Protein AF-Q944E8-F1 (afdb_monomer)

Foldseek 3Di:
DFDDPPLLAFPPPRDGHPDWDQFLVVLGTHHPVVVVVCVVVDDDDPVCVVSSVVSVVVVVVVRVD

Structure (mmCIF, N/CA/C/O backbone):
data_AF-Q944E8-F1
#
_entry.id   AF-Q944E8-F1
#
loop_
_atom_site.group_PDB
_atom_site.id
_atom_site.type_symbol
_atom_site.label_atom_id
_atom_site.label_alt_id
_atom_site.label_comp_id
_atom_site.label_asym_id
_atom_site.label_entity_id
_atom_site.label_seq_id
_atom_site.pdbx_PDB_ins_code
_atom_site.Cartn_x
_atom_site.Cartn_y
_atom_site.Cartn_z
_atom_site.occupancy
_atom_site.B_iso_or_equiv
_atom_site.auth_seq_id
_atom_site.auth_comp_id
_atom_site.auth_asym_id
_atom_site.auth_atom_id
_atom_site.pdbx_PDB_model_num
ATOM 1 N N . MET A 1 1 ? -3.212 13.968 -7.994 1.00 40.69 1 MET A N 1
ATOM 2 C CA . MET A 1 1 ? -1.970 13.353 -8.512 1.00 40.69 1 MET A CA 1
ATOM 3 C C . MET A 1 1 ? -0.849 13.735 -7.576 1.00 40.69 1 MET A C 1
ATOM 5 O O . MET A 1 1 ? -0.677 14.924 -7.339 1.00 40.69 1 MET A O 1
ATOM 9 N N . ILE A 1 2 ? -0.156 12.755 -7.004 1.00 46.31 2 ILE A N 1
ATOM 10 C CA . ILE A 1 2 ? 0.877 13.012 -6.008 1.00 46.31 2 ILE A CA 1
ATOM 11 C C . ILE A 1 2 ? 2.257 12.907 -6.667 1.00 46.31 2 ILE A C 1
ATOM 13 O O . ILE A 1 2 ? 2.565 11.882 -7.264 1.00 46.31 2 ILE A O 1
ATOM 17 N N .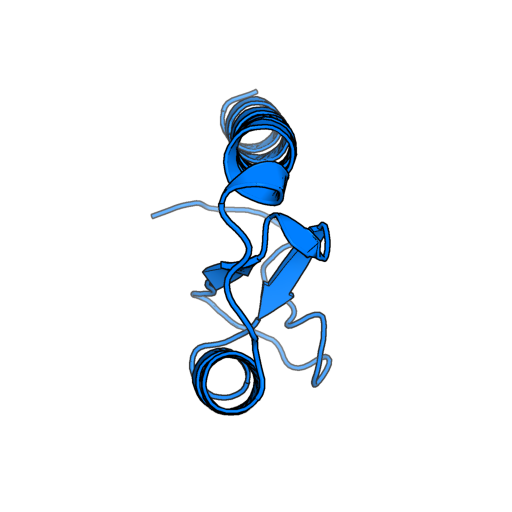 LYS A 1 3 ? 3.076 13.965 -6.595 1.00 45.91 3 LYS A N 1
ATOM 18 C CA . LYS A 1 3 ? 4.475 13.947 -7.054 1.00 45.91 3 LYS A CA 1
ATOM 19 C C . LYS A 1 3 ? 5.375 13.558 -5.885 1.00 45.91 3 LYS A C 1
ATOM 21 O O . LYS A 1 3 ? 5.487 14.316 -4.933 1.00 45.91 3 LYS A O 1
ATOM 26 N N . LEU A 1 4 ? 6.030 12.408 -5.976 1.00 55.28 4 LEU A N 1
ATOM 27 C CA . LEU A 1 4 ? 6.915 11.880 -4.939 1.00 55.28 4 LEU A CA 1
ATOM 28 C C . LEU A 1 4 ? 8.187 11.357 -5.588 1.00 55.28 4 LEU A C 1
ATOM 30 O O . LEU A 1 4 ? 8.125 10.401 -6.350 1.00 55.28 4 LEU A O 1
ATOM 34 N N . GLY A 1 5 ? 9.340 11.935 -5.261 1.00 53.66 5 GLY A N 1
ATOM 35 C CA . GLY A 1 5 ? 10.626 11.490 -5.809 1.00 53.66 5 GLY A CA 1
ATOM 36 C C . GLY A 1 5 ? 10.938 10.001 -5.573 1.00 53.66 5 GLY A C 1
ATOM 37 O O . GLY A 1 5 ? 11.667 9.419 -6.368 1.00 53.66 5 GLY A O 1
ATOM 38 N N . SER A 1 6 ? 10.354 9.381 -4.535 1.00 52.59 6 SER A N 1
ATOM 39 C CA . SER A 1 6 ? 10.618 7.992 -4.108 1.00 52.59 6 SER A CA 1
ATOM 40 C C . SER A 1 6 ? 9.429 7.022 -4.219 1.00 52.59 6 SER A C 1
ATOM 42 O O . SER A 1 6 ? 9.661 5.822 -4.177 1.00 52.59 6 SER A O 1
ATOM 44 N N . LEU A 1 7 ? 8.181 7.488 -4.397 1.00 60.12 7 LEU A N 1
ATOM 45 C CA . LEU A 1 7 ? 7.030 6.595 -4.678 1.00 60.12 7 LEU A CA 1
ATOM 46 C C . LEU A 1 7 ? 6.875 6.294 -6.177 1.00 60.12 7 LEU A C 1
ATOM 48 O O . LEU A 1 7 ? 5.906 5.667 -6.593 1.00 60.12 7 LEU A O 1
ATOM 52 N N . CYS A 1 8 ? 7.838 6.715 -6.997 1.00 75.56 8 CYS A N 1
ATOM 53 C CA . CYS A 1 8 ? 7.903 6.335 -8.401 1.00 75.56 8 CYS A CA 1
ATOM 54 C C . CYS A 1 8 ? 8.444 4.912 -8.610 1.00 75.56 8 CYS A C 1
ATOM 56 O O . CYS A 1 8 ? 8.818 4.582 -9.729 1.00 75.56 8 CYS A O 1
ATOM 58 N N . ILE A 1 9 ? 8.548 4.083 -7.567 1.00 89.81 9 ILE A N 1
ATOM 59 C CA . ILE A 1 9 ? 8.985 2.686 -7.653 1.00 89.81 9 ILE A CA 1
ATOM 60 C C . ILE A 1 9 ? 7.944 1.819 -6.949 1.00 89.81 9 ILE A C 1
ATOM 62 O O . ILE A 1 9 ? 7.534 2.120 -5.833 1.00 89.81 9 ILE A O 1
ATOM 66 N N . CYS A 1 10 ? 7.506 0.756 -7.616 1.00 92.88 10 CYS A N 1
ATOM 67 C CA . CYS A 1 10 ? 6.593 -0.227 -7.045 1.00 92.88 10 CYS A CA 1
ATOM 68 C C . CYS A 1 10 ? 7.305 -1.078 -5.983 1.00 92.88 10 CYS A C 1
ATOM 70 O O . CYS A 1 10 ? 8.298 -1.728 -6.300 1.00 92.88 10 CYS A O 1
ATOM 72 N N . ASP A 1 11 ? 6.749 -1.171 -4.774 1.00 93.50 11 ASP A N 1
ATOM 73 C CA . ASP A 1 11 ? 7.316 -1.960 -3.665 1.00 93.50 11 ASP A CA 1
ATOM 74 C C . ASP A 1 11 ? 7.167 -3.489 -3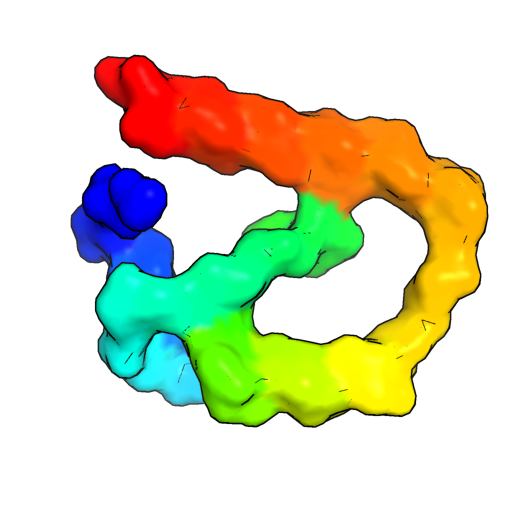.834 1.00 93.50 11 ASP A C 1
ATOM 76 O O . ASP A 1 11 ? 7.605 -4.260 -2.976 1.00 93.50 11 ASP A O 1
ATOM 80 N N . ASP A 1 12 ? 6.497 -3.942 -4.897 1.00 95.56 12 ASP A N 1
ATOM 81 C CA . ASP A 1 12 ? 6.341 -5.364 -5.235 1.00 95.56 12 ASP A CA 1
ATOM 82 C C . ASP A 1 12 ? 7.329 -5.789 -6.328 1.00 95.56 12 ASP A C 1
ATOM 84 O O . ASP A 1 12 ? 8.183 -6.648 -6.112 1.00 95.56 12 ASP A O 1
ATOM 88 N N . CYS A 1 13 ? 7.255 -5.151 -7.502 1.00 95.56 13 CYS A N 1
ATOM 89 C CA . CYS A 1 13 ? 8.062 -5.528 -8.664 1.00 95.56 13 CYS A CA 1
ATOM 90 C C . CYS A 1 13 ? 9.324 -4.678 -8.869 1.00 95.56 13 CYS A C 1
ATOM 92 O O . CYS A 1 13 ? 10.088 -4.959 -9.789 1.00 95.56 13 CYS A O 1
ATOM 94 N N . ASN A 1 14 ? 9.553 -3.649 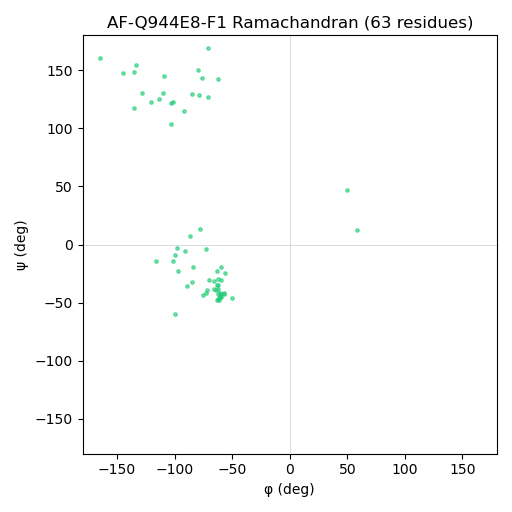-8.044 1.00 93.69 14 ASN A N 1
ATOM 95 C CA . ASN A 1 14 ? 10.683 -2.709 -8.122 1.00 93.69 14 ASN A CA 1
ATOM 96 C C . ASN A 1 14 ? 10.803 -1.934 -9.446 1.00 93.69 14 ASN A C 1
ATOM 98 O O . ASN A 1 14 ? 11.818 -1.288 -9.703 1.00 93.69 14 ASN A O 1
ATOM 102 N N . ASN A 1 15 ? 9.770 -1.968 -10.288 1.00 92.69 15 ASN A N 1
ATOM 103 C CA . ASN A 1 15 ? 9.738 -1.189 -11.517 1.00 92.69 15 ASN A CA 1
ATOM 104 C C . ASN A 1 15 ? 9.352 0.259 -11.237 1.00 92.69 15 ASN A C 1
ATOM 106 O O . ASN A 1 15 ? 8.573 0.548 -10.324 1.00 92.69 15 ASN A O 1
ATOM 110 N N . ALA A 1 16 ? 9.858 1.156 -12.082 1.00 89.94 16 ALA A N 1
ATOM 111 C CA . ALA A 1 16 ? 9.429 2.540 -12.073 1.00 89.94 16 ALA A CA 1
ATOM 112 C C . ALA A 1 16 ? 7.931 2.647 -12.412 1.00 89.94 16 ALA A C 1
ATOM 114 O O . ALA A 1 16 ? 7.419 1.927 -13.272 1.00 89.94 16 ALA A O 1
ATOM 115 N N . MET A 1 17 ? 7.234 3.564 -11.753 1.00 87.88 17 MET A N 1
ATOM 116 C CA . MET A 1 17 ? 5.816 3.837 -11.948 1.00 87.88 17 MET A CA 1
ATOM 117 C C . MET A 1 17 ? 5.526 5.328 -11.788 1.00 87.88 17 MET A C 1
ATOM 119 O O . MET A 1 17 ? 6.175 6.022 -11.012 1.00 87.88 17 MET A O 1
ATOM 123 N N . PHE A 1 18 ? 4.545 5.828 -12.535 1.00 82.12 18 PHE A N 1
ATOM 124 C CA . PHE A 1 18 ? 4.087 7.222 -12.440 1.00 82.12 18 PHE A CA 1
ATOM 125 C C . PHE A 1 18 ? 2.857 7.369 -11.539 1.00 82.12 18 PHE A C 1
ATOM 127 O O . PHE A 1 18 ? 2.578 8.449 -11.019 1.00 82.12 18 PHE A O 1
ATOM 134 N N . THR A 1 19 ? 2.126 6.270 -11.377 1.00 83.12 19 THR A N 1
ATOM 135 C CA . THR A 1 19 ? 0.912 6.120 -10.584 1.00 83.12 19 THR A CA 1
ATOM 136 C C . THR A 1 19 ? 1.015 4.831 -9.783 1.00 83.12 19 THR A C 1
ATOM 138 O O . THR A 1 19 ? 1.649 3.866 -10.212 1.00 83.12 19 THR A O 1
ATOM 141 N N . GLY A 1 20 ? 0.413 4.831 -8.601 1.00 88.88 20 GLY A N 1
ATOM 142 C CA . GLY A 1 20 ? 0.352 3.654 -7.755 1.00 88.88 20 GLY A CA 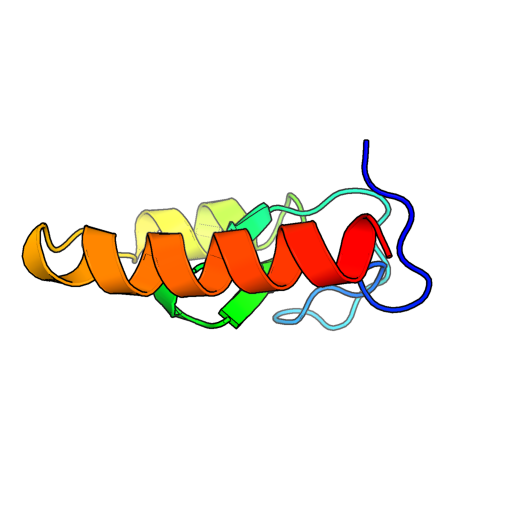1
ATOM 143 C C . GLY A 1 20 ? -0.694 3.809 -6.663 1.00 88.88 20 GLY A C 1
ATOM 144 O O . GLY A 1 20 ? -1.115 4.923 -6.335 1.00 88.88 20 GLY A O 1
ATOM 145 N N . VAL A 1 21 ? -1.105 2.676 -6.109 1.00 91.56 21 VAL A N 1
ATOM 146 C CA . VAL A 1 21 ? -2.064 2.587 -5.011 1.00 91.56 21 VAL A CA 1
ATOM 147 C C . VAL A 1 21 ? -1.301 2.291 -3.731 1.00 91.56 21 VAL A C 1
ATOM 149 O O . VAL A 1 21 ? -0.574 1.300 -3.638 1.00 91.56 21 VAL A O 1
ATOM 152 N N . PHE A 1 22 ? -1.451 3.172 -2.745 1.00 92.62 22 PHE A N 1
ATOM 153 C CA . PHE A 1 22 ? -0.900 2.943 -1.419 1.00 92.62 22 PHE A CA 1
ATOM 154 C C . PHE A 1 22 ? -1.793 1.979 -0.639 1.00 92.62 22 PHE A C 1
ATOM 156 O O . PHE A 1 22 ? -3.000 2.183 -0.527 1.00 92.62 22 PHE A O 1
ATOM 163 N N . ILE A 1 23 ? -1.178 0.942 -0.087 1.00 94.00 23 ILE A N 1
ATOM 164 C CA . ILE A 1 23 ? -1.821 -0.097 0.705 1.00 94.00 23 ILE A CA 1
ATOM 165 C C . ILE A 1 23 ? -1.507 0.187 2.172 1.00 94.00 23 ILE A C 1
ATOM 167 O O . ILE A 1 23 ? -0.398 -0.087 2.642 1.00 94.00 23 ILE A O 1
ATOM 171 N N . GLY A 1 24 ? -2.490 0.724 2.900 1.00 93.19 24 GLY A N 1
ATOM 172 C CA . GLY A 1 24 ? -2.342 1.116 4.304 1.00 93.19 24 GLY A CA 1
ATOM 173 C C . GLY A 1 24 ? -1.884 -0.036 5.200 1.00 93.19 24 GLY A C 1
ATOM 174 O O . GLY A 1 24 ? -0.958 0.143 5.990 1.00 93.19 24 GLY A O 1
ATOM 175 N N . ALA A 1 25 ? -2.448 -1.232 5.004 1.00 93.06 25 ALA A N 1
ATOM 176 C CA . ALA A 1 25 ? -2.128 -2.428 5.788 1.00 93.06 25 ALA A CA 1
ATOM 177 C C . ALA A 1 25 ? -0.664 -2.882 5.656 1.00 93.06 25 ALA A C 1
ATOM 179 O O . ALA A 1 25 ? -0.097 -3.455 6.582 1.00 93.06 25 ALA A O 1
ATOM 180 N N . LEU A 1 26 ? -0.033 -2.620 4.506 1.00 93.50 26 LEU A N 1
ATOM 181 C CA . LEU A 1 26 ? 1.356 -3.005 4.242 1.00 93.50 26 LEU A CA 1
ATOM 182 C C . LEU A 1 26 ? 2.337 -1.845 4.388 1.00 93.50 26 LEU A C 1
ATOM 184 O O . LEU A 1 26 ? 3.546 -2.079 4.422 1.00 93.50 26 LEU A O 1
ATOM 188 N N . ASN A 1 27 ? 1.832 -0.610 4.443 1.00 91.81 27 ASN A N 1
ATOM 189 C CA . ASN A 1 27 ? 2.620 0.607 4.299 1.00 91.81 27 ASN A CA 1
ATOM 190 C C . ASN A 1 27 ? 3.526 0.549 3.049 1.00 91.81 27 ASN A C 1
ATOM 192 O O . ASN A 1 27 ? 4.725 0.818 3.122 1.00 91.81 27 ASN A O 1
ATOM 196 N N . ARG A 1 28 ? 2.940 0.143 1.915 1.00 92.62 28 ARG A N 1
ATOM 197 C CA . ARG A 1 28 ? 3.608 -0.044 0.615 1.00 92.62 28 ARG A CA 1
ATOM 198 C C . ARG A 1 28 ? 2.805 0.589 -0.511 1.00 92.62 28 ARG A C 1
ATOM 200 O O . ARG A 1 28 ? 1.586 0.694 -0.399 1.00 92.62 28 ARG A O 1
ATOM 207 N N . ILE A 1 29 ? 3.459 0.961 -1.605 1.00 92.06 29 ILE A N 1
ATOM 208 C CA . ILE A 1 29 ? 2.811 1.435 -2.828 1.00 92.06 29 ILE A CA 1
ATOM 209 C C . ILE A 1 29 ? 3.020 0.454 -3.983 1.00 92.06 29 ILE A C 1
ATOM 211 O O . ILE A 1 29 ? 4.145 0.083 -4.317 1.00 92.06 29 ILE A O 1
ATOM 215 N N . TYR A 1 30 ? 1.927 0.015 -4.604 1.00 94.19 30 TYR A N 1
ATOM 216 C CA . TYR A 1 30 ? 1.964 -0.906 -5.741 1.00 94.19 30 TYR A CA 1
ATOM 217 C C . TYR A 1 30 ? 1.561 -0.195 -7.031 1.00 94.19 30 TYR A C 1
ATOM 219 O O . TYR A 1 30 ? 0.690 0.673 -7.022 1.00 94.19 30 TYR A O 1
ATOM 227 N N . CYS A 1 31 ? 2.185 -0.578 -8.146 1.00 93.38 31 CYS A N 1
ATOM 228 C CA . CYS A 1 31 ? 1.796 -0.097 -9.469 1.00 93.38 31 CYS A CA 1
ATOM 229 C C . CYS A 1 31 ? 0.458 -0.700 -9.913 1.00 93.38 31 CYS A C 1
ATOM 231 O O . CYS 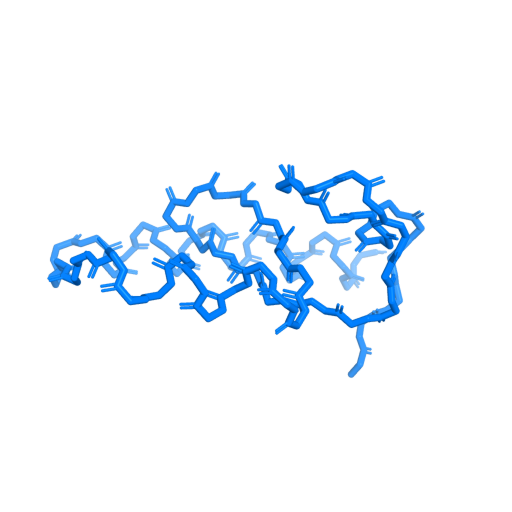A 1 31 ? -0.020 -1.685 -9.342 1.00 93.38 31 CYS A O 1
ATOM 233 N N . ASP A 1 32 ? -0.087 -0.162 -11.002 1.00 92.00 32 ASP A N 1
ATOM 234 C CA . ASP A 1 32 ? -1.381 -0.566 -11.565 1.00 92.00 32 ASP A CA 1
ATOM 235 C C . ASP A 1 32 ? -1.443 -2.053 -11.979 1.00 92.00 32 ASP A C 1
ATOM 237 O O . ASP A 1 32 ? -2.527 -2.620 -12.069 1.00 92.00 32 ASP A O 1
ATOM 241 N N . ASN A 1 33 ? -0.291 -2.713 -12.165 1.00 94.81 33 ASN A N 1
ATOM 242 C CA . ASN A 1 33 ? -0.213 -4.150 -12.459 1.00 94.81 33 ASN A CA 1
ATOM 243 C C . ASN A 1 33 ? -0.138 -5.026 -11.195 1.00 94.81 33 ASN A C 1
ATOM 245 O O . ASN A 1 33 ? -0.674 -6.130 -11.176 1.00 94.81 33 ASN A O 1
ATOM 249 N N . CYS A 1 34 ? 0.542 -4.559 -10.143 1.00 96.12 34 CYS A N 1
ATOM 250 C CA . CYS A 1 34 ? 0.759 -5.332 -8.914 1.00 96.12 34 CYS A CA 1
ATOM 251 C C . CYS A 1 34 ? -0.414 -5.209 -7.935 1.00 96.12 34 CYS A C 1
ATOM 253 O O . CYS A 1 34 ? -0.710 -6.153 -7.201 1.00 96.12 34 CYS A O 1
ATOM 255 N N . TYR A 1 35 ? -1.094 -4.059 -7.917 1.00 95.94 35 TYR A N 1
ATOM 256 C CA . TYR A 1 35 ? -2.211 -3.826 -7.006 1.00 95.94 35 TYR A CA 1
ATOM 257 C C . TYR A 1 35 ? -3.382 -4.806 -7.213 1.00 95.94 35 TYR A C 1
ATOM 259 O O . TYR A 1 35 ? -3.798 -5.399 -6.218 1.00 95.94 35 TYR A O 1
ATOM 267 N N . PRO A 1 36 ? -3.882 -5.067 -8.442 1.00 97.25 36 PRO A N 1
ATOM 268 C CA . PRO A 1 36 ? -4.984 -6.011 -8.647 1.00 97.25 36 PRO A CA 1
ATOM 269 C C . PRO A 1 36 ? -4.653 -7.429 -8.169 1.00 97.25 36 PRO A C 1
ATOM 271 O O . PRO A 1 36 ? -5.451 -8.043 -7.469 1.00 97.25 36 PRO A O 1
ATOM 274 N N . LEU A 1 37 ? -3.434 -7.905 -8.454 1.00 97.44 37 LEU A N 1
ATOM 275 C CA . LEU A 1 37 ? -2.958 -9.222 -8.015 1.00 97.44 37 LEU A CA 1
ATOM 276 C C . LEU A 1 37 ? -2.892 -9.335 -6.489 1.00 97.44 37 LEU A C 1
ATOM 278 O O . LEU A 1 37 ? -3.118 -10.403 -5.922 1.00 97.44 37 LEU A O 1
ATOM 282 N N . TRP A 1 38 ? -2.556 -8.238 -5.808 1.00 96.38 38 TRP A N 1
ATOM 283 C CA . TRP A 1 38 ? -2.610 -8.184 -4.354 1.00 96.38 38 TRP A CA 1
ATOM 284 C C . TRP A 1 38 ? -4.046 -8.126 -3.832 1.00 96.38 38 TRP A C 1
ATOM 286 O O . TRP A 1 38 ? -4.357 -8.821 -2.869 1.00 96.38 38 TRP A O 1
ATOM 296 N N . TYR A 1 39 ? -4.913 -7.342 -4.466 1.00 96.56 39 TYR A N 1
ATOM 297 C CA . TYR A 1 39 ? -6.301 -7.174 -4.049 1.00 96.56 39 TYR A CA 1
ATOM 298 C C . TYR A 1 39 ? -7.094 -8.484 -4.148 1.00 96.56 39 TYR A C 1
ATOM 300 O O . TYR A 1 39 ? -7.836 -8.811 -3.230 1.00 96.56 39 TYR A O 1
ATOM 308 N N . GLU A 1 40 ? -6.870 -9.287 -5.194 1.00 97.62 40 GLU A N 1
ATOM 309 C CA . GLU A 1 40 ? -7.515 -10.600 -5.374 1.00 97.62 40 GLU A CA 1
ATOM 310 C C . GLU A 1 40 ? -7.220 -11.596 -4.242 1.00 97.62 40 GLU A C 1
ATOM 312 O O . GLU A 1 40 ? -8.048 -12.454 -3.939 1.00 97.62 40 GLU A O 1
ATOM 317 N N . ARG A 1 41 ? -6.045 -11.490 -3.610 1.00 95.94 41 ARG A N 1
ATOM 318 C CA . ARG A 1 41 ? -5.628 -12.350 -2.487 1.00 95.94 41 ARG A CA 1
ATOM 319 C C . ARG A 1 41 ? -5.821 -11.698 -1.118 1.00 95.94 41 ARG A C 1
ATOM 321 O O . ARG A 1 41 ? -5.601 -12.357 -0.103 1.00 95.94 41 ARG A O 1
ATOM 328 N N . ALA A 1 42 ? -6.153 -10.410 -1.071 1.00 95.44 42 ALA A N 1
ATOM 329 C CA . ALA A 1 42 ? -6.303 -9.676 0.174 1.00 95.44 42 ALA A CA 1
ATOM 330 C C . ALA A 1 42 ? -7.625 -10.045 0.856 1.00 95.44 42 ALA A C 1
ATOM 332 O O . ALA A 1 42 ? -8.650 -10.253 0.212 1.00 95.44 42 ALA A O 1
ATOM 333 N N . THR A 1 43 ? -7.605 -10.115 2.184 1.00 96.12 43 THR A N 1
ATOM 334 C CA . THR A 1 43 ? -8.817 -10.240 2.999 1.00 96.12 43 THR A CA 1
ATOM 335 C C . THR A 1 43 ? -9.017 -8.932 3.739 1.00 96.12 43 THR A C 1
ATOM 337 O O . THR A 1 43 ? -8.075 -8.420 4.339 1.00 96.12 43 THR A O 1
ATOM 340 N N . PHE A 1 44 ? -10.227 -8.387 3.662 1.00 94.69 44 PHE A N 1
ATOM 341 C CA . PHE A 1 44 ? -10.590 -7.174 4.378 1.00 94.69 44 PHE A CA 1
ATOM 342 C C . PHE A 1 44 ? -11.036 -7.514 5.801 1.00 94.69 44 PHE A C 1
ATOM 344 O O . PHE A 1 44 ? -11.911 -8.362 5.986 1.00 94.69 44 PHE A O 1
ATOM 351 N N . TYR A 1 45 ? -10.457 -6.814 6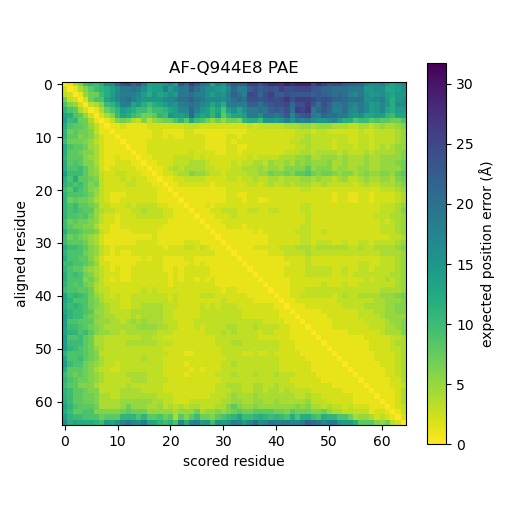.772 1.00 95.50 45 TYR A N 1
ATOM 352 C CA . TYR A 1 45 ? -10.780 -6.904 8.190 1.00 95.50 45 TYR A CA 1
ATOM 353 C C . TYR A 1 45 ? -11.227 -5.522 8.670 1.00 95.50 45 TYR A C 1
ATOM 355 O O . TYR A 1 45 ? -10.514 -4.531 8.504 1.00 95.50 45 TYR A O 1
ATOM 363 N N . GLU A 1 46 ? -12.433 -5.426 9.227 1.00 96.88 46 GLU A N 1
ATOM 364 C CA . GLU A 1 46 ? -13.008 -4.139 9.638 1.00 96.88 46 GLU A CA 1
ATOM 365 C C . GLU A 1 46 ? -12.209 -3.508 10.790 1.00 96.88 46 GLU A C 1
ATOM 367 O O . GLU A 1 46 ? -12.057 -2.287 10.869 1.00 96.88 46 GLU A O 1
ATOM 372 N N . GLU A 1 47 ? -11.624 -4.342 11.646 1.00 96.50 47 GLU A N 1
ATOM 373 C CA . GLU A 1 47 ? -10.752 -3.944 12.747 1.00 96.50 47 GLU A CA 1
ATOM 374 C C . GLU A 1 47 ? -9.460 -3.246 12.298 1.00 96.50 47 GLU A C 1
ATOM 376 O O . GLU A 1 47 ? -8.89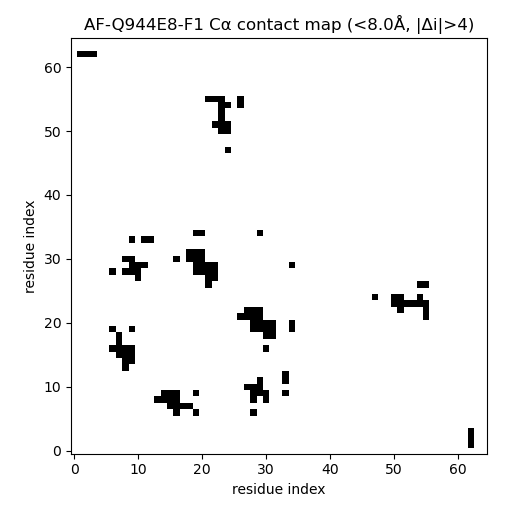5 -2.468 13.072 1.00 96.50 47 GLU A O 1
ATOM 381 N N . ASP A 1 48 ? -9.017 -3.468 11.056 1.00 95.44 48 ASP A N 1
ATOM 382 C CA . ASP A 1 48 ? -7.783 -2.894 10.513 1.00 95.44 48 ASP A CA 1
ATOM 383 C C . ASP A 1 48 ? -7.990 -1.474 9.965 1.00 95.44 48 ASP A C 1
ATOM 385 O O . ASP A 1 48 ? -7.042 -0.683 9.897 1.00 95.44 48 ASP A O 1
ATOM 389 N N . VAL A 1 49 ? -9.238 -1.085 9.673 1.00 95.88 49 VAL A N 1
ATOM 390 C CA . VAL A 1 49 ? -9.597 0.223 9.095 1.00 95.88 49 VAL A CA 1
ATOM 391 C C . VAL A 1 49 ? -8.975 1.413 9.848 1.00 95.88 49 VAL A C 1
ATOM 393 O O . VAL A 1 49 ? -8.417 2.304 9.197 1.00 95.88 49 VAL A O 1
ATOM 396 N N . PRO A 1 50 ? -9.000 1.491 11.197 1.00 96.75 50 PRO A N 1
ATOM 397 C CA . PRO A 1 50 ? -8.378 2.602 11.919 1.00 96.75 50 PRO A CA 1
ATOM 398 C C . PRO A 1 50 ? -6.855 2.672 11.723 1.00 96.75 50 PRO A C 1
ATOM 400 O O . PRO A 1 50 ? -6.287 3.768 11.660 1.00 96.75 50 PRO A O 1
ATOM 403 N N . PHE A 1 51 ? -6.187 1.522 11.615 1.00 95.06 51 PHE A N 1
ATOM 404 C CA . PHE A 1 51 ? -4.739 1.435 11.436 1.00 95.06 51 PHE A CA 1
ATOM 405 C C . PHE A 1 51 ? -4.335 1.790 10.005 1.00 95.06 51 PHE A C 1
ATOM 407 O O . PHE A 1 51 ? -3.419 2.597 9.815 1.00 95.06 51 PHE A O 1
ATOM 414 N N . GLU A 1 52 ? -5.065 1.279 9.013 1.00 95.00 52 GLU A N 1
ATOM 415 C CA . GLU A 1 52 ? -4.872 1.629 7.605 1.00 95.00 52 GLU A CA 1
ATOM 416 C C . GLU A 1 52 ? -5.071 3.129 7.367 1.00 95.00 52 GLU A C 1
ATOM 418 O O . GLU A 1 52 ? -4.231 3.781 6.743 1.00 95.00 52 GLU A O 1
ATOM 423 N N . ASN A 1 53 ? -6.124 3.716 7.945 1.00 95.25 53 ASN A N 1
ATOM 424 C CA . ASN A 1 53 ? -6.379 5.154 7.863 1.00 95.25 53 ASN A CA 1
ATOM 425 C C . ASN A 1 53 ? -5.238 5.974 8.474 1.00 95.25 53 ASN A C 1
ATOM 427 O O . ASN A 1 53 ? -4.815 6.982 7.905 1.00 95.25 53 ASN A O 1
ATOM 431 N N . LYS A 1 54 ? -4.697 5.546 9.620 1.00 95.44 54 LYS A N 1
ATOM 432 C CA . LYS A 1 54 ? -3.552 6.212 10.252 1.00 95.44 54 LYS A CA 1
ATOM 433 C C . LYS A 1 54 ? -2.305 6.167 9.362 1.00 95.44 54 LYS A C 1
ATOM 435 O O . LYS A 1 54 ? -1.613 7.182 9.254 1.00 95.44 54 LYS A O 1
ATOM 440 N N . ALA A 1 55 ? -2.022 5.029 8.727 1.00 93.69 55 ALA A N 1
ATOM 441 C CA . ALA A 1 55 ? -0.905 4.884 7.795 1.00 93.69 55 ALA A CA 1
ATOM 442 C C . ALA A 1 55 ? -1.079 5.791 6.567 1.00 93.69 55 ALA A C 1
ATOM 444 O O . ALA A 1 55 ? -0.178 6.562 6.232 1.00 93.69 55 ALA A O 1
ATOM 445 N N . THR A 1 56 ? -2.268 5.785 5.963 1.00 92.06 56 THR A N 1
ATOM 446 C CA . THR A 1 56 ? -2.602 6.626 4.805 1.00 92.06 56 THR A CA 1
ATOM 447 C C . THR A 1 56 ? -2.486 8.114 5.131 1.00 92.06 56 THR A C 1
ATOM 449 O O . THR A 1 56 ? -1.850 8.861 4.389 1.00 92.06 56 THR A O 1
ATOM 452 N N . ASN A 1 57 ? -3.001 8.555 6.281 1.00 93.81 57 ASN A N 1
ATOM 453 C CA . ASN A 1 57 ? -2.886 9.948 6.721 1.00 93.81 57 ASN A CA 1
ATOM 454 C C . ASN A 1 57 ? -1.429 10.375 6.932 1.00 93.81 57 ASN A C 1
ATOM 456 O O . ASN A 1 57 ? -1.054 11.495 6.586 1.00 93.81 57 ASN A O 1
ATOM 460 N N . ARG A 1 58 ? -0.582 9.486 7.467 1.00 90.50 58 ARG A N 1
ATOM 461 C CA . ARG A 1 58 ? 0.855 9.758 7.603 1.00 90.50 58 ARG A CA 1
ATOM 462 C C . ARG A 1 58 ? 1.501 9.992 6.240 1.00 90.50 58 ARG A C 1
ATOM 464 O O . ARG A 1 58 ? 2.267 10.944 6.113 1.00 90.50 58 ARG A O 1
ATOM 471 N N . LEU A 1 59 ? 1.186 9.162 5.246 1.00 87.62 59 LEU A N 1
ATOM 472 C CA . LEU A 1 59 ? 1.706 9.335 3.892 1.00 87.62 59 LEU A CA 1
ATOM 473 C C . LEU A 1 59 ? 1.237 10.660 3.278 1.00 87.62 59 LEU A C 1
ATOM 475 O O . LEU A 1 59 ? 2.051 11.410 2.749 1.00 87.62 59 LEU A O 1
ATOM 479 N N . ILE A 1 60 ? -0.055 10.976 3.390 1.00 87.50 60 ILE A N 1
ATOM 480 C CA . ILE A 1 60 ? -0.628 12.234 2.887 1.00 87.50 60 ILE A CA 1
ATOM 481 C C . ILE A 1 60 ? 0.083 13.443 3.509 1.00 87.50 60 ILE A C 1
ATOM 483 O O . ILE A 1 60 ? 0.412 14.396 2.806 1.00 87.50 60 ILE A O 1
ATOM 487 N N . ASN A 1 61 ? 0.372 13.402 4.809 1.00 88.12 61 ASN A N 1
ATOM 488 C CA . ASN A 1 61 ? 1.090 14.485 5.479 1.00 88.12 61 ASN A CA 1
ATOM 489 C C . ASN A 1 61 ? 2.532 14.640 4.975 1.00 88.12 61 ASN A C 1
ATOM 491 O O . ASN A 1 61 ? 2.987 15.766 4.833 1.00 88.12 61 ASN A O 1
ATOM 495 N N . GLN A 1 62 ? 3.235 13.540 4.683 1.00 82.56 62 GLN A N 1
ATOM 496 C CA . GLN A 1 62 ? 4.602 13.568 4.131 1.00 82.56 62 GLN A CA 1
ATOM 497 C C . GLN A 1 62 ? 4.653 14.070 2.689 1.00 82.56 62 GLN A C 1
ATOM 499 O O . GLN A 1 62 ? 5.646 14.625 2.240 1.00 82.56 62 GLN A O 1
ATOM 504 N N . VAL A 1 63 ? 3.586 13.816 1.948 1.00 77.75 63 VAL A N 1
ATOM 505 C CA . VAL A 1 63 ? 3.411 14.265 0.572 1.00 77.75 63 VAL A CA 1
ATOM 506 C C . VAL A 1 63 ? 3.158 15.768 0.489 1.00 77.75 63 VAL A C 1
ATOM 508 O O . VAL A 1 63 ? 3.589 16.414 -0.463 1.00 77.75 63 VAL A O 1
ATOM 511 N N . ASN A 1 64 ? 2.380 16.289 1.436 1.00 72.94 64 ASN A N 1
ATOM 512 C CA . ASN A 1 64 ? 1.923 17.675 1.440 1.00 72.94 64 ASN A CA 1
ATOM 513 C C . ASN A 1 64 ? 2.868 18.623 2.198 1.00 72.94 64 ASN A C 1
ATOM 515 O O . ASN A 1 64 ? 2.611 19.827 2.211 1.00 72.94 64 ASN A O 1
ATOM 519 N N . SER A 1 65 ? 3.906 18.090 2.853 1.00 59.34 65 SER A N 1
ATOM 520 C CA . SER A 1 65 ? 4.965 18.840 3.543 1.00 59.34 65 SER A CA 1
ATOM 521 C C . SER A 1 65 ? 6.118 19.181 2.611 1.00 59.34 65 SER A C 1
ATOM 523 O O . SER A 1 65 ? 6.591 20.334 2.671 1.00 59.34 65 SER A O 1
#

Solvent-accessible surface area (backbone atoms only — not comparable to full-atom v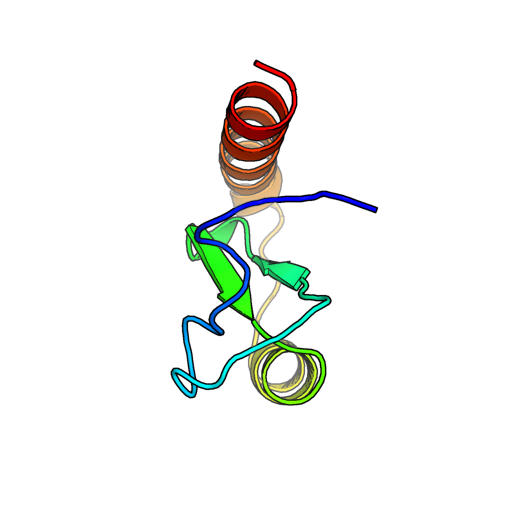alues): 4015 Å² total; per-residue (Å²): 139,80,87,49,98,74,70,34,39,16,73,81,81,67,44,79,34,91,59,63,52,74,38,35,88,74,74,40,38,25,26,82,77,53,41,59,66,48,55,76,72,56,80,91,56,81,86,46,49,68,57,23,51,52,46,46,51,52,51,53,52,67,68,75,104

pLDDT: mean 87.19, std 14.37, range [40.69, 97.62]

Radius of gyration: 12.05 Å; Cα contacts (8 Å, |Δi|>4): 66; chains: 1; bounding box: 24×31×25 Å

Nearest PDB structures (foldseek):
  8sn0-assembly1_K  TM=6.120E-01  e=5.711E-01  Homo sapiens
  8ch6-assembly1_v  TM=5.179E-01  e=6.560E+00  Homo sapiens

Secondary structure (DSSP, 8-state):
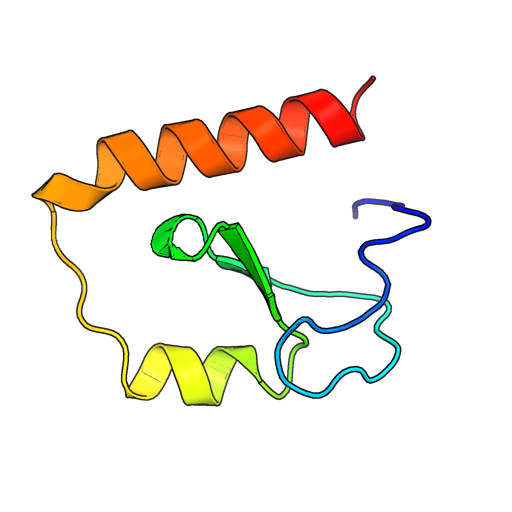----SSSSB-TTT--B-S--EEETTTTEEE-TTHHHHHHHH----GGGHHHHHHHHHHHHHHHH-

Sequence (65 aa):
MIKLGSLCICDDCNNAMFTGVFIGALNRIYCDNCYPLWYERATFYEEDVPFENKATNRLINQVNS

Mean predicted aligned error: 4.88 Å

Organism: Oryza sativa (NCBI:txid4530)